Protein AF-A0AAP0ZJG8-F1 (afdb_monomer_lite)

Sequence (158 aa):
GKLDRHALPLPARHDHAGHDDTPPHGELETLLHTLWSQLLRIDRIGRHDDFLALGGHSLLLVRLSGLLKQTGTAVPLSVLSAHTSLAAMATAIERWRET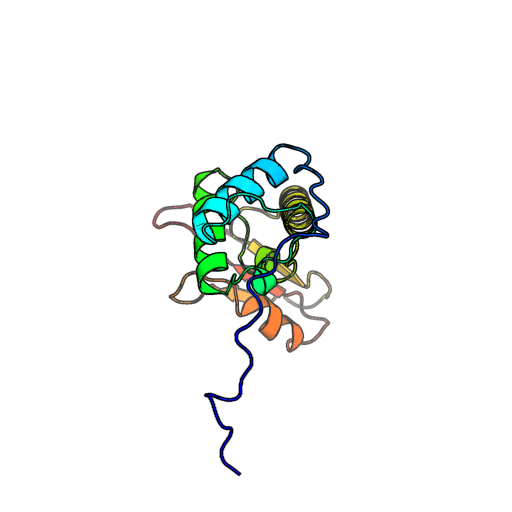STPPGVVAVRMDGDKRPLFLVHDFSGLDLYFSPLGQHIAADVPVYGLSAVALGAPQPHT

InterPro domains:
  IPR006162 Phosphopantetheine attachment site [PS00012] (53-68)
  IPR009081 Phosphopantetheine binding ACP domain [PF00550] (32-93)
  IPR009081 Phosphopantetheine binding ACP domain [PS50075] (23-97)
  IPR029058 Alpha/Beta hydrolase fold [G3DSA:3.40.50.1820] (19-158)
  IPR029058 Alpha/Beta hydrolase fold [SSF53474] (56-156)
  IPR036736 ACP-like superfamily [SSF47336] (23-93)

Foldseek 3Di:
DDDDPVPPPDPPPPPCPPDPQADQDDDQLVVLQVLLCVLLVPPGAHQFDFCVVSVHDLVSLVVVCVVCVVVVQNDASVLCVVDGGSNSSSVSSVVCVVPDDPPFKDFLDQAADDEEAEAEADPVQHPVVQNVVSVVDDNRHGYMYGGDDDVPDDGDDD

Organism: NCBI:txid347

Structure (mmCIF, N/CA/C/O backbone):
data_AF-A0AAP0ZJG8-F1
#
_entry.id   AF-A0AAP0ZJG8-F1
#
loop_
_atom_site.group_PDB
_atom_site.id
_atom_site.type_symbol
_atom_site.label_atom_id
_atom_site.label_alt_id
_atom_site.label_comp_id
_atom_site.label_asym_id
_atom_site.label_entity_id
_atom_site.label_seq_id
_atom_site.pdbx_PDB_ins_code
_atom_site.Cartn_x
_atom_site.Cartn_y
_atom_site.Cartn_z
_atom_site.occupancy
_atom_site.B_iso_or_equiv
_atom_site.auth_seq_id
_atom_site.auth_comp_id
_atom_site.auth_asym_id
_atom_site.auth_atom_id
_atom_site.pdbx_PDB_model_num
ATOM 1 N N . GLY A 1 1 ? 2.929 -39.016 -12.754 1.00 46.34 1 GLY A N 1
ATOM 2 C CA . GLY A 1 1 ? 3.463 -37.937 -13.600 1.00 46.34 1 GLY A CA 1
ATOM 3 C C . GLY A 1 1 ? 4.191 -36.954 -12.718 1.00 46.34 1 G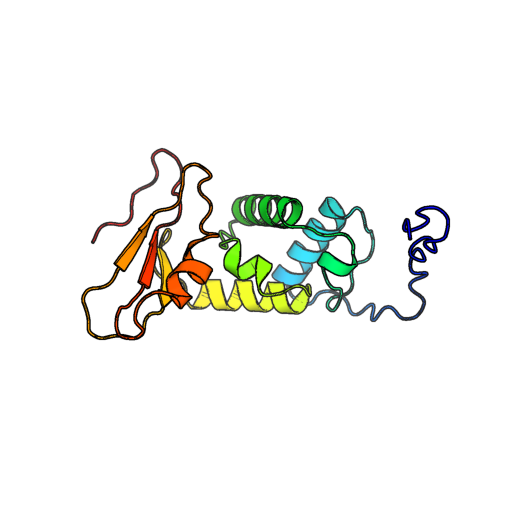LY A C 1
ATOM 4 O O . GLY A 1 1 ? 3.562 -36.378 -11.843 1.00 46.34 1 GLY A O 1
ATOM 5 N N . LYS A 1 2 ? 5.511 -36.835 -12.866 1.00 40.00 2 LYS A N 1
ATOM 6 C CA . LYS A 1 2 ? 6.302 -35.802 -12.191 1.00 40.00 2 LYS A CA 1
ATOM 7 C C . LYS A 1 2 ? 6.489 -34.660 -13.182 1.00 40.00 2 LYS A C 1
ATOM 9 O O . LYS A 1 2 ? 6.872 -34.909 -14.318 1.00 40.00 2 LYS A O 1
ATOM 14 N N . LEU A 1 3 ? 6.158 -33.449 -12.746 1.00 55.47 3 LEU A N 1
ATOM 15 C CA . LEU A 1 3 ? 6.342 -32.222 -13.508 1.00 55.47 3 LEU A CA 1
ATOM 16 C C . LEU A 1 3 ? 7.846 -32.012 -13.735 1.00 55.47 3 LEU A C 1
ATOM 18 O O . LEU A 1 3 ? 8.605 -31.889 -12.770 1.00 55.47 3 LEU A O 1
ATOM 22 N N . ASP A 1 4 ? 8.267 -32.030 -14.994 1.00 60.59 4 ASP A N 1
ATOM 23 C CA . ASP A 1 4 ? 9.669 -31.926 -15.385 1.00 60.59 4 ASP A CA 1
ATOM 24 C C . ASP A 1 4 ? 10.107 -30.456 -15.319 1.00 60.59 4 ASP A C 1
ATOM 26 O O . ASP A 1 4 ? 9.817 -29.654 -16.207 1.00 60.59 4 ASP A O 1
ATOM 30 N N . ARG A 1 5 ? 10.748 -30.060 -14.211 1.00 59.31 5 ARG A N 1
ATOM 31 C CA . ARG A 1 5 ? 11.114 -28.655 -13.930 1.00 59.31 5 ARG A CA 1
ATOM 32 C C . ARG A 1 5 ? 12.111 -28.070 -14.938 1.00 59.31 5 ARG A C 1
ATOM 34 O O . ARG A 1 5 ? 12.236 -26.854 -15.005 1.00 59.31 5 ARG A O 1
ATOM 41 N N . HIS A 1 6 ? 12.784 -28.917 -15.717 1.00 52.66 6 HIS A N 1
ATOM 42 C CA . HIS A 1 6 ? 13.685 -28.511 -16.799 1.00 52.66 6 HIS A CA 1
ATOM 43 C C . HIS A 1 6 ? 12.968 -28.264 -18.135 1.00 52.66 6 HIS A C 1
ATOM 45 O O . HIS A 1 6 ? 13.556 -27.660 -19.026 1.00 52.66 6 HIS A O 1
ATOM 51 N N . ALA A 1 7 ? 11.711 -28.700 -18.271 1.00 56.56 7 ALA A N 1
ATOM 52 C CA . ALA A 1 7 ? 10.877 -28.464 -19.450 1.00 56.56 7 ALA A CA 1
ATOM 53 C C . ALA A 1 7 ? 9.986 -27.218 -19.313 1.00 56.56 7 ALA A C 1
ATOM 55 O O . ALA A 1 7 ? 9.228 -26.899 -20.228 1.00 56.56 7 ALA A O 1
ATOM 56 N N . LEU A 1 8 ? 10.059 -26.512 -18.178 1.00 46.44 8 LEU A N 1
ATOM 57 C CA . LEU A 1 8 ? 9.449 -25.195 -18.057 1.00 46.44 8 LEU A CA 1
ATOM 58 C C . LEU A 1 8 ? 10.254 -24.230 -18.938 1.00 46.44 8 LEU A C 1
ATOM 60 O O . LEU A 1 8 ? 11.453 -24.068 -18.691 1.00 46.44 8 LEU A O 1
ATOM 64 N N . PRO A 1 9 ? 9.643 -23.597 -19.957 1.00 54.50 9 PRO A N 1
ATOM 65 C CA . PRO A 1 9 ? 10.317 -22.529 -20.675 1.00 54.50 9 PRO A CA 1
ATOM 66 C C . PRO A 1 9 ? 10.733 -21.474 -19.650 1.00 54.50 9 PRO A C 1
ATOM 68 O O . PRO A 1 9 ? 9.933 -21.098 -18.787 1.00 54.50 9 PRO A O 1
ATOM 71 N N . LEU A 1 10 ? 11.993 -21.027 -19.713 1.00 44.91 10 LEU A N 1
ATOM 72 C CA . LEU A 1 10 ? 12.412 -19.855 -18.950 1.00 44.91 10 LEU A CA 1
ATOM 73 C C . LEU A 1 10 ? 11.392 -18.751 -19.253 1.00 44.91 10 LEU A C 1
ATOM 75 O O . LEU A 1 10 ? 11.123 -18.536 -20.440 1.00 44.91 10 LEU A O 1
ATOM 79 N N . PRO A 1 11 ? 10.793 -18.093 -18.239 1.00 47.81 11 PRO A N 1
ATOM 80 C CA . PRO A 1 11 ? 9.944 -16.945 -18.503 1.00 47.81 11 PRO A CA 1
ATOM 81 C C . PRO A 1 11 ? 10.776 -16.011 -19.368 1.00 47.81 11 PRO A C 1
ATOM 83 O O . PRO A 1 11 ? 11.889 -15.643 -18.978 1.00 47.81 11 PRO A O 1
ATOM 86 N N . ALA A 1 12 ? 10.298 -15.759 -20.589 1.00 50.22 12 ALA A N 1
ATOM 87 C CA . ALA A 1 12 ? 10.993 -14.888 -21.510 1.00 50.22 12 ALA A CA 1
ATOM 88 C C . ALA A 1 12 ? 11.251 -13.603 -20.732 1.00 50.22 12 ALA A C 1
ATOM 90 O O . ALA A 1 12 ? 10.314 -12.988 -20.222 1.00 50.22 12 ALA A O 1
ATOM 91 N N . ARG A 1 13 ? 12.527 -13.248 -20.553 1.00 49.06 13 ARG A N 1
ATOM 92 C CA . ARG A 1 13 ? 12.872 -11.911 -20.092 1.00 49.06 13 ARG A CA 1
ATOM 93 C C . ARG A 1 13 ? 12.240 -11.020 -21.144 1.00 49.06 13 ARG A C 1
ATOM 95 O O . ARG A 1 13 ? 12.668 -11.081 -22.289 1.00 49.06 13 ARG A O 1
ATOM 102 N N . HIS A 1 14 ? 11.129 -10.379 -20.792 1.00 50.59 14 HIS A N 1
ATOM 103 C CA . HIS A 1 14 ? 10.321 -9.641 -21.742 1.00 50.59 14 HIS A CA 1
ATOM 104 C C . HIS A 1 14 ? 11.261 -8.643 -22.417 1.00 50.59 14 HIS A C 1
ATOM 106 O O . HIS A 1 14 ? 11.737 -7.710 -21.776 1.00 50.59 14 HIS A O 1
ATOM 112 N N . ASP A 1 15 ? 11.606 -8.872 -23.681 1.00 44.22 15 ASP A N 1
ATOM 113 C CA . ASP A 1 15 ? 12.124 -7.806 -24.517 1.00 44.22 15 ASP A CA 1
ATOM 114 C C . ASP A 1 15 ? 10.941 -6.847 -24.650 1.00 44.22 15 ASP A C 1
ATOM 116 O O . ASP A 1 15 ? 9.890 -7.214 -25.179 1.00 44.22 15 ASP A O 1
ATOM 120 N N . HIS A 1 16 ? 11.065 -5.666 -24.040 1.00 52.62 16 HIS A N 1
ATOM 121 C CA . HIS A 1 16 ? 10.008 -4.667 -23.849 1.00 52.62 16 HIS A CA 1
ATOM 122 C C . HIS A 1 16 ? 9.634 -3.978 -25.183 1.00 52.62 16 HIS A C 1
ATOM 124 O O . HIS A 1 16 ? 9.597 -2.758 -25.289 1.00 52.62 16 HIS A O 1
ATOM 130 N N . ALA A 1 17 ? 9.379 -4.746 -26.244 1.00 39.56 17 ALA A N 1
ATOM 131 C CA . ALA A 1 17 ? 9.115 -4.251 -27.597 1.00 39.56 17 ALA A CA 1
ATOM 132 C C . ALA A 1 17 ? 7.661 -3.776 -27.818 1.00 39.56 17 ALA A C 1
ATOM 134 O O . ALA A 1 17 ? 7.249 -3.540 -28.950 1.00 39.56 17 ALA A O 1
ATOM 135 N N . GLY A 1 18 ? 6.884 -3.618 -26.746 1.00 45.06 18 GLY A N 1
ATOM 136 C CA . GLY A 1 18 ? 5.520 -3.082 -26.774 1.00 45.06 18 GLY A CA 1
ATOM 137 C C . GLY A 1 18 ? 5.181 -2.264 -25.532 1.00 45.06 18 GLY A C 1
ATOM 138 O O . GLY A 1 18 ? 4.008 -2.151 -25.191 1.00 45.06 18 GLY A O 1
ATOM 139 N N . HIS A 1 19 ? 6.203 -1.758 -24.832 1.00 55.03 19 HIS A N 1
ATOM 140 C CA . HIS A 1 19 ? 6.021 -0.993 -23.604 1.00 55.03 19 HIS A CA 1
ATOM 141 C C . HIS A 1 19 ? 5.253 0.286 -23.905 1.00 55.03 19 HIS A C 1
ATOM 143 O O . HIS A 1 19 ? 5.708 1.119 -24.690 1.00 55.03 19 HIS A O 1
ATOM 149 N N . ASP A 1 20 ? 4.091 0.442 -23.280 1.00 57.62 20 ASP A N 1
ATOM 150 C CA . ASP A 1 20 ? 3.420 1.731 -23.190 1.00 57.62 20 ASP A CA 1
ATOM 151 C C . ASP A 1 20 ? 4.252 2.599 -22.233 1.00 57.62 20 ASP A C 1
ATOM 153 O O . ASP A 1 20 ? 3.970 2.714 -21.040 1.00 57.62 20 ASP A O 1
ATOM 157 N N . ASP A 1 21 ? 5.344 3.151 -22.774 1.00 57.59 21 ASP A N 1
ATOM 158 C CA . ASP A 1 21 ? 6.369 3.989 -22.129 1.00 57.59 21 ASP A CA 1
ATOM 159 C C . ASP A 1 21 ? 5.798 5.377 -21.760 1.00 57.59 21 ASP A C 1
ATOM 161 O O . ASP A 1 21 ? 6.483 6.402 -21.790 1.00 57.59 21 ASP A O 1
ATOM 165 N N . THR A 1 22 ? 4.500 5.433 -21.455 1.00 70.19 22 THR A N 1
ATOM 166 C CA . THR A 1 22 ? 3.837 6.649 -21.021 1.00 70.19 22 THR A CA 1
ATOM 167 C C . THR A 1 22 ? 4.410 7.030 -19.652 1.00 70.19 22 THR A C 1
ATOM 169 O O . THR A 1 22 ? 4.315 6.234 -18.708 1.00 70.19 22 THR A O 1
ATOM 172 N N . PRO A 1 23 ? 5.009 8.229 -19.530 1.00 72.12 23 PRO A N 1
ATOM 173 C CA . PRO A 1 23 ? 5.689 8.643 -18.313 1.00 72.12 23 PRO A CA 1
ATOM 174 C C . PRO A 1 23 ? 4.710 8.749 -17.136 1.00 72.12 23 PRO A C 1
ATOM 176 O O . PRO A 1 23 ? 3.522 9.022 -17.353 1.00 72.12 23 PRO A O 1
ATOM 179 N N . PRO A 1 24 ? 5.199 8.571 -15.894 1.00 79.62 24 PRO A N 1
ATOM 180 C CA . PRO A 1 24 ? 4.397 8.819 -14.705 1.00 79.62 24 PRO A CA 1
ATOM 181 C C . PRO A 1 24 ? 3.864 10.256 -14.708 1.00 79.62 24 PRO A C 1
ATOM 183 O O . PRO A 1 24 ? 4.576 11.204 -15.052 1.00 79.62 24 PRO A O 1
ATOM 186 N N . HIS A 1 25 ? 2.606 10.416 -14.315 1.00 86.06 25 HIS A N 1
ATOM 187 C CA . HIS A 1 25 ? 1.914 11.693 -14.259 1.00 86.06 25 HIS A CA 1
ATOM 188 C C . HIS A 1 25 ? 1.714 12.149 -12.809 1.00 86.06 25 HIS A C 1
ATOM 190 O O . HIS A 1 25 ? 1.090 11.472 -11.996 1.00 86.06 25 HIS A O 1
ATOM 196 N N . GLY A 1 26 ? 2.208 13.345 -12.488 1.00 88.94 26 GLY A N 1
ATOM 197 C CA . GLY A 1 26 ? 2.108 13.914 -11.144 1.00 88.94 26 GLY A CA 1
ATOM 198 C C . GLY A 1 26 ? 3.156 13.382 -10.160 1.00 88.94 26 GLY A C 1
ATOM 199 O O . GLY A 1 26 ? 3.974 12.509 -10.463 1.00 88.94 26 GLY A O 1
ATOM 200 N N . GLU A 1 27 ? 3.160 13.961 -8.960 1.00 90.25 27 GLU A N 1
ATOM 201 C CA . GLU A 1 27 ? 4.193 13.704 -7.948 1.00 90.25 27 GLU A CA 1
ATOM 202 C C . GLU A 1 27 ? 4.149 12.266 -7.422 1.00 90.25 27 GLU A C 1
ATOM 204 O O . GLU A 1 27 ? 5.193 11.643 -7.223 1.00 90.25 27 GLU A O 1
ATOM 209 N N . LEU A 1 28 ? 2.948 11.715 -7.231 1.00 91.69 28 LEU A N 1
ATOM 210 C CA . LEU A 1 28 ? 2.785 10.399 -6.628 1.00 91.69 28 LEU A CA 1
ATOM 211 C C . LEU A 1 28 ? 3.184 9.263 -7.573 1.00 91.69 28 LEU A C 1
ATOM 213 O O . LEU A 1 28 ? 3.887 8.348 -7.146 1.00 91.69 28 LEU A O 1
ATOM 217 N N . GLU A 1 29 ? 2.802 9.326 -8.851 1.00 94.44 29 GLU A N 1
ATOM 218 C CA . GLU A 1 29 ? 3.274 8.353 -9.844 1.00 94.44 29 GLU A CA 1
ATOM 219 C C . GLU A 1 29 ? 4.801 8.424 -9.994 1.00 94.44 29 GLU A C 1
ATOM 221 O O . GLU A 1 29 ? 5.459 7.390 -10.083 1.00 94.44 29 GLU A O 1
ATOM 226 N N . THR A 1 30 ? 5.389 9.626 -9.937 1.00 94.00 30 THR A N 1
ATOM 227 C CA . THR A 1 30 ? 6.851 9.819 -10.004 1.00 94.00 30 THR A CA 1
ATOM 228 C C . THR A 1 30 ? 7.566 9.214 -8.791 1.00 94.00 30 THR A C 1
ATOM 230 O O . THR A 1 30 ? 8.610 8.562 -8.921 1.00 94.00 30 THR A O 1
ATOM 233 N N . LEU A 1 31 ? 6.992 9.390 -7.596 1.00 94.06 31 LEU A N 1
ATOM 234 C CA . LEU A 1 31 ? 7.484 8.758 -6.377 1.00 94.06 31 LEU A CA 1
ATOM 235 C C . LEU A 1 31 ? 7.395 7.231 -6.479 1.00 94.06 31 LEU A C 1
ATOM 237 O O . LEU A 1 31 ? 8.384 6.544 -6.226 1.00 94.06 31 LEU A O 1
ATOM 241 N N . LEU A 1 32 ? 6.237 6.697 -6.880 1.00 94.19 32 LEU A N 1
ATOM 242 C CA . LEU A 1 32 ? 6.034 5.256 -7.030 1.00 94.19 32 LEU A CA 1
ATOM 243 C C . LEU A 1 32 ? 6.972 4.657 -8.072 1.00 94.19 32 LEU A C 1
ATOM 245 O O . LEU A 1 32 ? 7.590 3.640 -7.776 1.00 94.19 32 LEU A O 1
ATOM 249 N N . HIS A 1 33 ? 7.148 5.310 -9.223 1.00 94.56 33 HIS A N 1
ATOM 250 C CA . HIS A 1 33 ? 8.124 4.918 -10.239 1.00 94.56 33 HIS A CA 1
ATOM 251 C C . HIS A 1 33 ? 9.511 4.749 -9.614 1.00 94.56 33 HIS A C 1
ATOM 253 O O . HIS A 1 33 ? 10.120 3.689 -9.714 1.00 94.56 33 HIS A O 1
ATOM 259 N N . THR A 1 34 ? 9.978 5.763 -8.881 1.00 94.38 34 THR A N 1
ATOM 260 C CA . THR A 1 34 ? 11.296 5.737 -8.229 1.00 94.38 34 THR A CA 1
ATOM 261 C C . THR A 1 34 ? 11.419 4.583 -7.230 1.00 94.38 34 THR A C 1
ATOM 263 O O . THR A 1 34 ? 12.407 3.845 -7.247 1.00 94.38 34 THR A O 1
ATOM 266 N N . LEU A 1 35 ? 10.415 4.397 -6.369 1.00 95.00 35 LEU A N 1
ATOM 267 C CA . LEU A 1 35 ? 10.422 3.340 -5.354 1.00 95.00 35 LEU A CA 1
ATOM 268 C C . LEU A 1 35 ? 10.340 1.944 -5.982 1.00 95.00 35 LEU A C 1
ATOM 270 O O . LEU A 1 35 ? 11.044 1.030 -5.553 1.00 95.00 35 LEU A O 1
ATOM 274 N N . TRP A 1 36 ? 9.515 1.770 -7.011 1.00 95.06 36 TRP A N 1
ATOM 275 C CA . TRP A 1 36 ? 9.386 0.505 -7.724 1.00 95.06 36 TRP A CA 1
ATOM 276 C C . TRP A 1 36 ? 10.668 0.155 -8.469 1.00 95.06 36 TRP A C 1
ATOM 278 O O . TRP A 1 36 ? 11.134 -0.975 -8.341 1.00 95.06 36 TRP A O 1
ATOM 288 N N . SER A 1 37 ? 11.291 1.114 -9.159 1.00 93.81 37 SER A N 1
ATOM 289 C CA . SER A 1 37 ? 12.571 0.898 -9.840 1.00 93.81 37 SER A CA 1
ATOM 290 C C . SER A 1 37 ? 13.652 0.422 -8.873 1.00 93.81 37 SER A C 1
ATOM 292 O O . SER A 1 37 ? 14.387 -0.518 -9.176 1.00 93.81 37 SER A O 1
ATOM 294 N N . GLN A 1 38 ? 13.705 0.994 -7.666 1.00 94.25 38 GLN A N 1
ATOM 295 C CA . GLN A 1 38 ? 14.635 0.565 -6.618 1.00 94.25 38 GLN A CA 1
ATOM 296 C C . GLN A 1 38 ? 14.320 -0.838 -6.075 1.00 94.25 38 GLN A C 1
ATOM 298 O O . GLN A 1 38 ? 15.234 -1.641 -5.869 1.00 94.25 38 GLN A O 1
ATOM 303 N N . LEU A 1 39 ? 13.040 -1.144 -5.834 1.00 94.62 39 LEU A N 1
ATOM 304 C CA . LEU A 1 39 ? 12.604 -2.416 -5.247 1.00 94.62 39 LEU A CA 1
ATOM 305 C C . LEU A 1 39 ? 12.711 -3.591 -6.226 1.00 94.62 39 LEU A C 1
ATOM 307 O O . LEU A 1 39 ? 13.151 -4.671 -5.831 1.00 94.62 39 LEU A O 1
ATOM 311 N N . LEU A 1 40 ? 12.317 -3.377 -7.482 1.00 93.25 40 LEU A N 1
ATOM 312 C CA . LEU A 1 40 ? 12.272 -4.389 -8.540 1.00 93.25 40 LEU A CA 1
ATOM 313 C C . LEU A 1 40 ? 13.584 -4.465 -9.335 1.00 93.25 40 LEU A C 1
ATOM 315 O O . LEU A 1 40 ? 13.820 -5.456 -10.020 1.00 93.25 40 LEU A O 1
ATOM 319 N N . ARG A 1 41 ? 14.463 -3.457 -9.203 1.00 92.62 41 ARG A N 1
ATOM 320 C CA . ARG A 1 41 ? 15.709 -3.300 -9.980 1.00 92.62 41 ARG A CA 1
ATOM 321 C C . ARG A 1 41 ? 15.447 -3.229 -11.488 1.00 92.62 41 ARG A C 1
ATOM 323 O O . ARG A 1 41 ? 16.119 -3.895 -12.275 1.00 92.62 41 ARG A O 1
ATOM 330 N N . ILE A 1 42 ? 14.449 -2.429 -11.859 1.00 91.94 42 ILE A N 1
ATOM 331 C CA . ILE A 1 42 ? 14.017 -2.191 -13.239 1.00 91.94 42 ILE A CA 1
ATOM 332 C C . ILE A 1 42 ? 14.106 -0.688 -13.512 1.00 91.94 42 ILE A C 1
ATOM 334 O O . ILE A 1 42 ? 13.484 0.108 -12.812 1.00 91.94 42 ILE A O 1
ATOM 338 N N . ASP A 1 43 ? 14.882 -0.300 -14.523 1.00 82.75 43 ASP A N 1
ATOM 339 C CA . ASP A 1 43 ? 15.187 1.112 -14.793 1.00 82.75 43 ASP A CA 1
ATOM 340 C C . ASP A 1 43 ? 14.010 1.890 -15.397 1.00 82.75 43 ASP A C 1
ATOM 342 O O . ASP A 1 43 ? 13.897 3.095 -15.183 1.00 82.75 43 ASP A O 1
ATOM 346 N N . ARG A 1 44 ? 13.140 1.214 -16.154 1.00 84.31 44 ARG A N 1
ATOM 347 C CA . ARG A 1 44 ? 11.961 1.813 -16.788 1.00 84.31 44 ARG A CA 1
ATOM 348 C C . ARG A 1 44 ? 10.711 1.046 -16.408 1.00 84.31 44 ARG A C 1
ATOM 350 O O . ARG A 1 44 ? 10.598 -0.131 -16.736 1.00 84.31 44 ARG A O 1
ATOM 357 N N . ILE A 1 45 ? 9.801 1.731 -15.727 1.00 89.06 45 ILE A N 1
ATOM 358 C CA . ILE A 1 45 ? 8.496 1.203 -15.343 1.00 89.06 45 ILE A CA 1
ATOM 359 C C . ILE A 1 45 ? 7.441 2.115 -15.962 1.00 89.06 45 ILE A C 1
ATOM 361 O O . ILE A 1 45 ? 7.425 3.323 -15.733 1.00 89.06 45 ILE A O 1
ATOM 365 N N . GLY A 1 46 ? 6.577 1.536 -16.779 1.00 88.06 46 GLY A N 1
ATOM 366 C CA . GLY A 1 46 ? 5.441 2.208 -17.383 1.00 88.06 46 GLY A CA 1
ATOM 367 C C . GLY A 1 46 ? 4.320 2.383 -16.367 1.00 88.06 46 GLY A C 1
ATOM 368 O O . GLY A 1 46 ? 4.131 1.585 -15.449 1.00 88.06 46 GLY A O 1
ATOM 369 N N . ARG A 1 47 ? 3.509 3.423 -16.551 1.00 90.88 47 ARG A N 1
ATOM 370 C CA . ARG A 1 47 ? 2.361 3.717 -15.675 1.00 90.88 47 ARG A CA 1
ATOM 371 C C . ARG A 1 47 ? 1.329 2.582 -15.574 1.00 90.88 47 ARG A C 1
ATOM 373 O O . ARG A 1 47 ? 0.602 2.490 -14.586 1.00 90.88 47 ARG A O 1
ATOM 380 N N . HIS A 1 48 ? 1.238 1.742 -16.603 1.00 91.06 48 HIS A N 1
ATOM 381 C CA . HIS A 1 48 ? 0.295 0.626 -16.676 1.00 91.06 48 HIS A CA 1
ATOM 382 C C . HIS A 1 48 ? 0.934 -0.718 -16.306 1.00 91.06 48 HIS A C 1
ATOM 384 O O . HIS A 1 48 ? 0.237 -1.732 -16.327 1.00 91.06 48 HIS A O 1
ATOM 390 N N . ASP A 1 49 ? 2.217 -0.729 -15.938 1.00 89.88 49 ASP A N 1
ATOM 391 C CA . ASP A 1 49 ? 2.903 -1.957 -15.561 1.00 89.88 49 ASP A CA 1
ATOM 392 C C . ASP A 1 49 ? 2.358 -2.524 -14.264 1.00 89.88 49 ASP A C 1
ATOM 394 O O . ASP A 1 49 ? 2.162 -1.804 -13.283 1.00 89.88 49 ASP A O 1
ATOM 398 N N . ASP A 1 50 ? 2.172 -3.839 -14.262 1.00 90.69 50 ASP A N 1
ATOM 399 C CA . ASP A 1 50 ? 1.707 -4.593 -13.112 1.00 90.69 50 ASP A CA 1
ATOM 400 C C . ASP A 1 50 ? 2.883 -4.990 -12.204 1.00 90.69 50 ASP A C 1
ATOM 402 O O . ASP A 1 50 ? 3.811 -5.690 -12.614 1.00 90.69 50 ASP A O 1
ATOM 406 N N . PHE A 1 51 ? 2.821 -4.572 -10.941 1.00 92.44 51 PHE A N 1
ATOM 407 C CA . PHE A 1 51 ? 3.823 -4.827 -9.913 1.00 92.44 51 PHE A CA 1
ATOM 408 C C . PHE A 1 51 ? 4.173 -6.309 -9.789 1.00 92.44 51 PHE A C 1
ATOM 410 O O . PHE A 1 51 ? 5.346 -6.648 -9.665 1.00 92.44 51 PHE 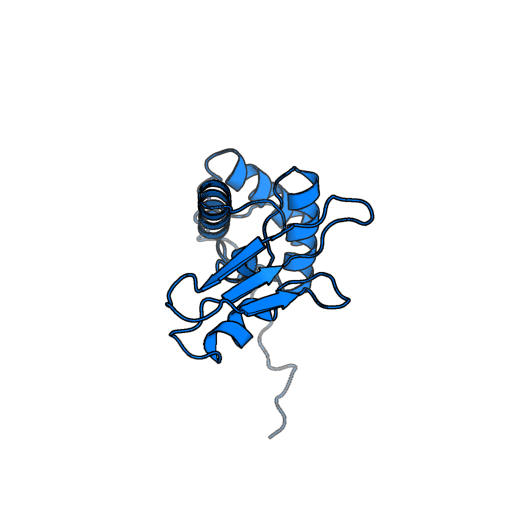A O 1
ATOM 417 N N . LEU A 1 52 ? 3.173 -7.197 -9.809 1.00 89.50 52 LEU A N 1
ATOM 418 C CA . LEU A 1 52 ? 3.371 -8.638 -9.652 1.00 89.50 52 LEU A CA 1
ATOM 419 C C . LEU A 1 52 ? 3.954 -9.249 -10.928 1.00 89.50 52 LEU A C 1
ATOM 421 O O . LEU A 1 52 ? 4.845 -10.095 -10.842 1.00 89.50 52 LEU A O 1
ATOM 425 N N . ALA A 1 53 ? 3.509 -8.790 -12.103 1.00 88.88 53 ALA A N 1
ATOM 426 C CA . ALA A 1 53 ? 4.069 -9.217 -13.388 1.00 88.88 53 ALA A CA 1
ATOM 427 C C . ALA A 1 53 ? 5.551 -8.831 -13.534 1.00 88.88 53 ALA A C 1
ATOM 429 O O . ALA A 1 53 ? 6.333 -9.595 -14.098 1.00 88.88 53 ALA A O 1
ATOM 430 N N . LEU A 1 54 ? 5.958 -7.698 -12.952 1.00 90.00 54 LEU A N 1
ATOM 431 C CA . LEU A 1 54 ? 7.355 -7.257 -12.878 1.00 90.00 54 LEU A CA 1
ATOM 432 C C . LEU A 1 54 ? 8.196 -8.002 -11.817 1.00 90.00 54 LEU A C 1
ATOM 434 O O . LEU A 1 54 ? 9.358 -7.662 -11.595 1.00 90.00 54 LEU A O 1
ATOM 438 N N . GLY A 1 55 ? 7.644 -9.024 -11.153 1.00 88.00 55 GLY A N 1
ATOM 439 C CA . GLY A 1 55 ? 8.335 -9.805 -10.118 1.00 88.00 55 GLY A CA 1
ATOM 440 C C . GLY A 1 55 ? 8.124 -9.294 -8.690 1.00 88.00 55 GLY A C 1
ATOM 441 O O . GLY A 1 55 ? 8.782 -9.759 -7.755 1.00 88.00 55 GLY A O 1
ATOM 442 N N . GLY A 1 56 ? 7.202 -8.353 -8.499 1.00 91.81 56 GLY A N 1
ATOM 443 C CA . GLY A 1 56 ? 6.738 -7.905 -7.196 1.00 91.81 56 GLY A CA 1
ATOM 444 C C . GLY A 1 56 ? 6.030 -9.010 -6.414 1.00 91.81 56 GLY A C 1
ATOM 445 O O . GLY A 1 56 ? 5.440 -9.937 -6.963 1.00 91.81 56 GLY A O 1
ATOM 446 N N . HIS A 1 57 ? 6.080 -8.916 -5.088 1.00 91.31 57 HIS A N 1
ATOM 447 C CA . HIS A 1 57 ? 5.421 -9.860 -4.185 1.00 91.31 57 HIS A CA 1
ATOM 448 C C . HIS A 1 57 ? 5.110 -9.198 -2.838 1.00 91.31 57 HIS A C 1
ATOM 450 O O . HIS A 1 57 ? 5.568 -8.089 -2.557 1.00 91.31 57 HIS A O 1
ATOM 456 N N . SER A 1 58 ? 4.377 -9.890 -1.961 1.00 86.88 58 SER A N 1
ATOM 457 C CA . SER A 1 58 ? 3.849 -9.320 -0.711 1.00 86.88 58 SER A CA 1
ATOM 458 C C . SER A 1 58 ? 4.918 -8.674 0.176 1.00 86.88 58 SER A C 1
ATOM 460 O O . SER A 1 58 ? 4.711 -7.580 0.686 1.00 86.88 58 SER A O 1
ATOM 462 N N . LEU A 1 59 ? 6.098 -9.292 0.317 1.00 90.56 59 LEU A N 1
ATOM 463 C CA . LEU A 1 59 ? 7.201 -8.692 1.082 1.00 90.56 59 LEU A CA 1
ATOM 464 C C . LEU A 1 59 ? 7.721 -7.379 0.462 1.00 90.56 59 LEU A C 1
ATOM 466 O O . LEU A 1 59 ? 8.110 -6.478 1.202 1.00 90.56 59 LEU A O 1
ATOM 470 N N . LEU A 1 60 ? 7.723 -7.240 -0.869 1.00 93.69 60 LEU A N 1
ATOM 471 C CA . LEU A 1 60 ? 8.083 -5.974 -1.514 1.00 93.69 60 LEU A CA 1
ATOM 472 C C . LEU A 1 60 ? 6.990 -4.917 -1.323 1.00 93.69 60 LEU A C 1
ATOM 474 O O . LEU A 1 60 ? 7.334 -3.761 -1.113 1.00 93.69 60 LEU A O 1
ATOM 478 N N . LEU A 1 61 ? 5.708 -5.298 -1.284 1.00 91.75 61 LEU A N 1
ATOM 479 C CA . LEU A 1 61 ? 4.621 -4.373 -0.927 1.00 91.75 61 LEU A CA 1
ATOM 480 C C . LEU A 1 61 ? 4.716 -3.899 0.534 1.00 91.75 61 LEU A C 1
ATOM 482 O O . LEU A 1 61 ? 4.512 -2.719 0.810 1.00 91.75 61 LEU A O 1
ATOM 486 N N . VAL A 1 62 ? 5.094 -4.781 1.468 1.00 89.75 62 VAL A N 1
ATOM 487 C CA . VAL A 1 62 ? 5.376 -4.398 2.867 1.00 89.75 62 VAL A CA 1
ATOM 488 C C . VAL A 1 62 ? 6.514 -3.371 2.920 1.00 89.75 62 VAL A C 1
ATOM 490 O O . VAL A 1 62 ? 6.402 -2.351 3.600 1.00 89.75 62 VAL A O 1
ATOM 493 N N . ARG A 1 63 ? 7.601 -3.603 2.170 1.00 92.31 63 ARG A N 1
ATOM 494 C CA . ARG A 1 63 ? 8.721 -2.649 2.075 1.00 92.31 63 ARG A CA 1
ATOM 495 C C . ARG A 1 63 ? 8.292 -1.329 1.440 1.00 92.31 63 ARG A C 1
ATOM 497 O O . ARG A 1 63 ? 8.657 -0.280 1.959 1.00 92.31 63 ARG A O 1
ATOM 504 N N . LEU A 1 64 ? 7.498 -1.379 0.371 1.00 93.81 64 LEU A N 1
ATOM 505 C CA . LEU A 1 64 ? 6.940 -0.203 -0.293 1.00 93.81 64 LEU A CA 1
ATOM 506 C C . LEU A 1 64 ? 6.097 0.637 0.676 1.00 93.81 64 LEU A C 1
ATOM 508 O O . LEU A 1 64 ? 6.310 1.840 0.759 1.00 93.81 64 LEU A O 1
ATOM 512 N N . SER A 1 65 ? 5.215 0.010 1.463 1.00 90.12 65 SER A N 1
ATOM 513 C CA . SER A 1 65 ? 4.431 0.692 2.507 1.00 90.12 65 SER A CA 1
ATOM 514 C C . SER A 1 65 ? 5.334 1.392 3.531 1.00 90.12 65 SER A C 1
ATOM 516 O O . SER A 1 65 ? 5.120 2.558 3.862 1.00 90.12 65 SER A O 1
ATOM 518 N N . GLY A 1 66 ? 6.402 0.721 3.976 1.00 88.81 66 GLY A N 1
ATOM 519 C CA . GLY A 1 66 ? 7.394 1.312 4.875 1.00 88.81 66 GLY A CA 1
ATOM 520 C C . GLY A 1 66 ? 8.136 2.512 4.274 1.00 88.81 66 GLY A C 1
ATOM 521 O O . GLY A 1 66 ? 8.348 3.501 4.973 1.00 88.81 66 GLY A O 1
ATOM 522 N N . LEU A 1 67 ? 8.504 2.450 2.991 1.00 92.12 67 LEU A N 1
ATOM 523 C CA . LEU A 1 67 ? 9.167 3.549 2.278 1.00 92.12 67 LEU A CA 1
ATOM 524 C C . LEU A 1 67 ? 8.221 4.735 2.060 1.00 92.12 67 LEU A C 1
ATOM 526 O O . LEU A 1 67 ? 8.592 5.864 2.359 1.00 92.12 67 LEU A O 1
ATOM 530 N N . LEU A 1 68 ? 6.980 4.487 1.637 1.00 91.25 68 LEU A N 1
ATOM 531 C CA . LEU A 1 68 ? 5.953 5.525 1.496 1.00 91.25 68 L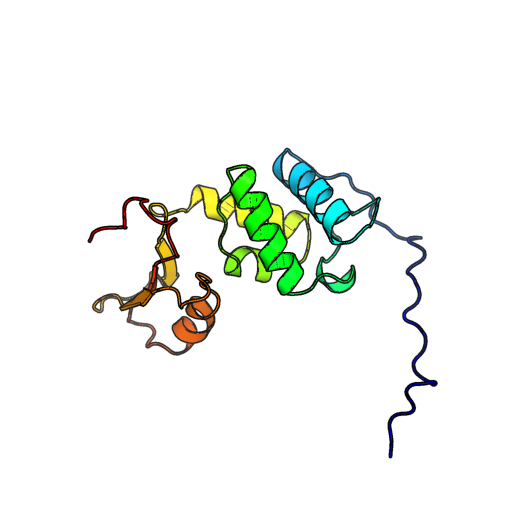EU A CA 1
ATOM 532 C C . LEU A 1 68 ? 5.680 6.233 2.831 1.00 91.25 68 LEU A C 1
ATOM 534 O O . LEU A 1 68 ? 5.543 7.454 2.885 1.00 91.25 68 LEU A O 1
ATOM 538 N N . LYS A 1 69 ? 5.687 5.495 3.946 1.00 87.19 69 LYS A N 1
ATOM 539 C CA . LYS A 1 69 ? 5.553 6.095 5.278 1.00 87.19 69 LYS A CA 1
ATOM 540 C C . LYS A 1 69 ? 6.692 7.074 5.591 1.00 87.19 69 LYS A C 1
ATOM 542 O O . LYS A 1 69 ? 6.441 8.108 6.205 1.00 87.19 69 LYS A O 1
ATOM 547 N N . GLN A 1 70 ? 7.920 6.788 5.150 1.00 87.19 70 GLN A N 1
ATOM 548 C CA . GLN A 1 70 ? 9.071 7.689 5.325 1.00 87.19 70 GLN A CA 1
ATOM 549 C C . GLN A 1 70 ? 8.951 8.969 4.489 1.00 87.19 70 GLN A C 1
ATOM 551 O O . GLN A 1 70 ? 9.509 9.993 4.871 1.00 87.19 70 GLN A O 1
ATOM 556 N N . THR A 1 71 ? 8.181 8.947 3.399 1.00 85.81 71 THR A N 1
ATOM 557 C CA . THR A 1 71 ? 7.885 10.132 2.577 1.00 85.81 71 THR A CA 1
ATOM 558 C C . THR A 1 71 ? 6.625 10.875 3.032 1.00 85.81 71 THR A C 1
ATOM 560 O O . THR A 1 71 ? 6.096 11.705 2.297 1.00 85.81 71 THR A O 1
ATOM 563 N N . GLY A 1 72 ? 6.103 10.570 4.227 1.00 83.12 72 GLY A N 1
ATOM 564 C CA . GLY A 1 72 ? 4.884 11.182 4.767 1.00 83.12 72 GLY A CA 1
ATOM 565 C C . GLY A 1 72 ? 3.580 10.597 4.212 1.00 83.12 72 GLY A C 1
ATOM 566 O O . GLY A 1 72 ? 2.504 11.100 4.524 1.00 83.12 72 GLY A O 1
ATOM 567 N N . THR A 1 73 ? 3.649 9.525 3.419 1.00 84.81 73 THR A N 1
ATOM 568 C CA . THR A 1 73 ? 2.485 8.840 2.835 1.00 84.81 73 THR A CA 1
ATOM 569 C C . THR A 1 73 ? 2.220 7.529 3.577 1.00 84.81 73 THR A C 1
ATOM 571 O O . THR A 1 73 ? 2.667 6.453 3.187 1.00 84.81 73 THR A O 1
ATOM 574 N N . ALA A 1 74 ? 1.500 7.608 4.695 1.00 83.69 74 ALA A N 1
ATOM 575 C CA . ALA A 1 74 ? 1.211 6.447 5.538 1.00 83.69 74 ALA A CA 1
ATOM 576 C C . ALA A 1 74 ? -0.002 5.645 5.036 1.00 83.69 74 ALA A C 1
ATOM 578 O O . ALA A 1 74 ? -1.063 5.717 5.634 1.00 83.69 74 ALA A O 1
ATOM 579 N N . VAL A 1 75 ? 0.147 4.867 3.964 1.00 83.50 75 VAL A N 1
ATOM 580 C CA . VAL A 1 75 ? -0.950 4.073 3.380 1.00 83.50 75 VAL A CA 1
ATOM 581 C C . VAL A 1 75 ? -0.943 2.612 3.879 1.00 83.50 75 VAL A C 1
ATOM 583 O O . VAL A 1 75 ? 0.126 1.984 3.913 1.00 83.50 75 VAL A O 1
ATOM 586 N N . PRO A 1 76 ? -2.104 2.035 4.258 1.00 80.38 76 PRO A N 1
ATOM 587 C CA . PRO A 1 76 ? -2.184 0.640 4.677 1.00 80.38 76 PRO A CA 1
ATOM 588 C C . PRO A 1 76 ? -1.899 -0.316 3.516 1.00 80.38 76 PRO A C 1
ATOM 590 O O . PRO A 1 76 ? -2.237 -0.068 2.357 1.00 80.38 76 PRO A O 1
ATOM 593 N N . LEU A 1 77 ? -1.313 -1.465 3.848 1.00 84.56 77 LEU A N 1
ATOM 594 C CA . LEU A 1 77 ? -0.928 -2.481 2.869 1.00 84.56 77 LEU A CA 1
ATOM 595 C C . LEU A 1 77 ? -2.121 -3.032 2.073 1.00 84.56 77 LEU A C 1
ATOM 597 O O . LEU A 1 77 ? -1.950 -3.389 0.912 1.00 84.56 77 LEU A O 1
ATOM 601 N N . SER A 1 78 ? -3.321 -3.054 2.664 1.00 79.94 78 SER A N 1
ATOM 602 C CA . SER A 1 78 ? -4.555 -3.480 1.991 1.00 79.94 78 SER A CA 1
ATOM 603 C C . SER A 1 78 ? -4.871 -2.636 0.752 1.00 79.94 78 SER A C 1
ATOM 605 O O . SER A 1 78 ? -5.254 -3.192 -0.276 1.00 79.94 78 SER A O 1
ATOM 607 N N . VAL A 1 79 ? -4.639 -1.320 0.817 1.00 85.44 79 VAL A N 1
ATOM 608 C CA . VAL A 1 79 ? -4.831 -0.390 -0.309 1.00 85.44 79 VAL A CA 1
ATOM 609 C C . VAL A 1 79 ? -3.804 -0.660 -1.407 1.00 85.44 79 VAL A C 1
ATOM 611 O O . VAL A 1 79 ? -4.168 -0.737 -2.576 1.00 85.44 79 VAL A O 1
ATOM 614 N N . LEU A 1 80 ? -2.537 -0.880 -1.041 1.00 88.31 80 LEU A N 1
ATOM 615 C CA . LEU A 1 80 ? -1.481 -1.201 -2.008 1.00 88.31 80 LEU A CA 1
ATOM 616 C C . LEU A 1 80 ? -1.707 -2.562 -2.681 1.00 88.31 80 LEU A C 1
ATOM 618 O O . LEU A 1 80 ? -1.476 -2.706 -3.872 1.00 88.31 80 LEU A O 1
ATOM 622 N N . SER A 1 81 ? -2.169 -3.573 -1.942 1.00 84.06 81 SER A N 1
ATOM 623 C CA . SER A 1 81 ? -2.372 -4.920 -2.491 1.00 84.06 81 SER A CA 1
ATOM 624 C C . SER A 1 81 ? -3.577 -5.043 -3.424 1.00 84.06 81 SER A C 1
ATOM 626 O O . SER A 1 81 ? -3.622 -5.967 -4.230 1.00 84.06 81 SER A O 1
ATOM 628 N N . ALA A 1 82 ? -4.555 -4.140 -3.313 1.00 81.56 82 ALA A N 1
ATOM 629 C CA . ALA A 1 82 ? -5.768 -4.173 -4.129 1.00 81.56 82 ALA A CA 1
ATOM 630 C C . ALA A 1 82 ? -5.543 -3.670 -5.567 1.00 81.56 82 ALA A C 1
ATOM 632 O O . ALA A 1 82 ? -6.375 -3.919 -6.439 1.00 81.56 82 ALA A O 1
ATOM 633 N N . HIS A 1 83 ? -4.432 -2.970 -5.819 1.00 81.75 83 HIS A N 1
ATOM 634 C CA . HIS A 1 83 ? -4.135 -2.333 -7.098 1.00 81.75 83 HIS A CA 1
ATOM 635 C C . HIS A 1 83 ? -2.709 -2.644 -7.523 1.00 81.75 83 HIS A C 1
ATOM 637 O O . HIS A 1 83 ? -1.755 -2.267 -6.851 1.00 81.75 83 HIS A O 1
ATOM 643 N N . THR A 1 84 ? -2.560 -3.329 -8.651 1.00 84.81 84 THR A N 1
ATOM 644 C CA . THR A 1 84 ? -1.259 -3.834 -9.084 1.00 84.81 84 THR A CA 1
ATOM 645 C C . THR A 1 84 ? -0.586 -2.965 -10.133 1.00 84.81 84 THR A C 1
ATOM 647 O O . THR A 1 84 ? 0.623 -3.080 -10.250 1.00 84.81 84 THR A O 1
ATOM 650 N N . SER A 1 85 ? -1.285 -2.073 -10.849 1.00 92.75 85 SER A N 1
ATOM 651 C CA . SER A 1 85 ? -0.623 -1.135 -11.771 1.00 92.75 85 SER A CA 1
ATOM 652 C C . SER A 1 85 ? -0.169 0.156 -11.091 1.00 92.75 85 SER A C 1
ATOM 654 O O . SER A 1 85 ? -0.803 0.606 -10.134 1.00 92.75 85 SER A O 1
ATOM 656 N N . LEU A 1 86 ? 0.904 0.777 -11.593 1.00 93.12 86 LEU A N 1
ATOM 657 C CA . LEU A 1 86 ? 1.478 1.997 -11.005 1.00 93.12 86 LEU A CA 1
ATOM 658 C C . LEU A 1 86 ? 0.445 3.134 -10.909 1.00 93.12 86 LEU A C 1
ATOM 660 O O . LEU A 1 86 ? 0.243 3.690 -9.828 1.00 93.12 86 LEU A O 1
ATOM 664 N N . ALA A 1 87 ? -0.270 3.424 -11.999 1.00 92.81 87 ALA A N 1
ATOM 665 C CA . ALA A 1 87 ? -1.303 4.464 -12.031 1.00 92.81 87 ALA A CA 1
ATOM 666 C C . ALA A 1 87 ? -2.510 4.134 -11.130 1.00 92.81 87 ALA A C 1
ATOM 668 O O . ALA A 1 87 ? -3.047 5.012 -10.445 1.00 92.81 87 ALA A O 1
ATOM 669 N N . ALA A 1 88 ? -2.940 2.865 -11.085 1.00 92.12 88 ALA A N 1
ATOM 670 C CA . ALA A 1 88 ? -4.051 2.458 -10.222 1.00 92.12 88 ALA A CA 1
ATOM 671 C C . ALA A 1 88 ? -3.671 2.543 -8.739 1.00 92.12 88 ALA A C 1
ATOM 673 O O . ALA A 1 88 ? -4.475 2.995 -7.924 1.00 92.12 88 ALA A O 1
ATOM 674 N N . MET A 1 89 ? -2.440 2.159 -8.394 1.00 94.25 89 MET A N 1
ATOM 675 C CA . MET A 1 89 ? -1.910 2.275 -7.040 1.00 94.25 89 MET A CA 1
ATOM 676 C C . MET A 1 89 ? -1.800 3.742 -6.611 1.00 94.25 89 MET A C 1
ATOM 678 O O . MET A 1 89 ? -2.219 4.073 -5.502 1.00 94.25 89 MET A O 1
ATOM 682 N N . ALA A 1 90 ? -1.322 4.630 -7.491 1.00 93.56 90 ALA A N 1
ATOM 683 C CA . ALA A 1 90 ? -1.290 6.071 -7.234 1.00 93.56 90 ALA A CA 1
ATOM 684 C C . ALA A 1 90 ? -2.696 6.622 -6.944 1.00 93.56 90 ALA A C 1
ATOM 686 O O . ALA A 1 90 ? -2.933 7.207 -5.888 1.00 93.56 90 ALA A O 1
ATOM 687 N N . THR A 1 91 ? -3.656 6.324 -7.823 1.00 92.19 91 THR A N 1
ATOM 688 C CA . THR A 1 91 ? -5.060 6.741 -7.665 1.00 92.19 91 THR A CA 1
ATOM 689 C C . THR A 1 91 ? -5.661 6.239 -6.347 1.00 92.19 91 THR A C 1
ATOM 691 O O . THR A 1 91 ? -6.408 6.950 -5.675 1.00 92.19 91 THR A O 1
ATOM 694 N N . ALA A 1 92 ? -5.357 5.000 -5.956 1.00 89.69 92 ALA A N 1
ATOM 695 C CA . ALA A 1 92 ? -5.869 4.412 -4.722 1.00 89.69 92 ALA A CA 1
ATOM 696 C C . ALA A 1 92 ? -5.295 5.082 -3.468 1.00 89.69 92 ALA A C 1
ATOM 698 O O . ALA A 1 92 ? -6.028 5.318 -2.508 1.00 89.69 92 ALA A O 1
ATOM 699 N N . ILE A 1 93 ? -4.005 5.424 -3.488 1.00 90.50 93 ILE A N 1
ATOM 700 C CA . ILE A 1 93 ? -3.357 6.184 -2.416 1.00 90.50 93 ILE A CA 1
ATOM 701 C C . ILE A 1 93 ? -3.967 7.589 -2.310 1.00 90.50 93 ILE A C 1
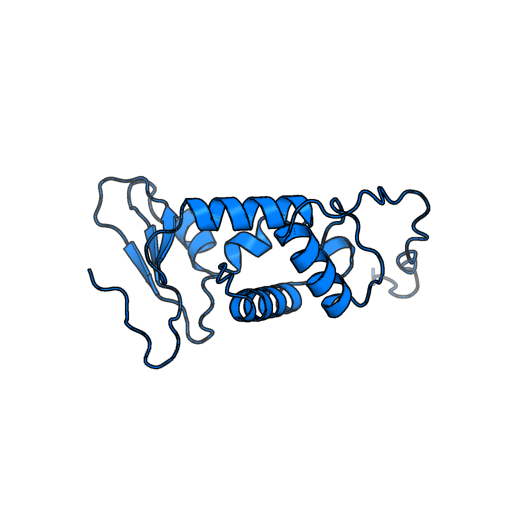ATOM 703 O O . ILE A 1 93 ? -4.242 8.036 -1.199 1.00 90.50 93 ILE A O 1
ATOM 707 N N . GLU A 1 94 ? -4.212 8.280 -3.428 1.00 89.38 94 GLU A N 1
ATOM 708 C CA . GLU A 1 94 ? -4.858 9.605 -3.426 1.00 89.38 94 GLU A CA 1
ATOM 709 C C . GLU A 1 94 ? -6.263 9.546 -2.833 1.00 89.38 94 GLU A C 1
ATOM 711 O O . GLU A 1 94 ? -6.551 10.252 -1.868 1.00 89.38 94 GLU A O 1
ATOM 716 N N . ARG A 1 95 ? -7.101 8.621 -3.314 1.00 86.00 95 ARG A N 1
ATOM 717 C CA . ARG A 1 95 ? -8.446 8.403 -2.760 1.00 86.00 95 ARG A CA 1
ATOM 718 C C . ARG A 1 95 ? -8.407 8.084 -1.275 1.00 86.00 95 ARG A C 1
ATOM 720 O O . ARG A 1 95 ? -9.235 8.583 -0.515 1.00 86.00 95 ARG A O 1
ATOM 727 N N . TRP A 1 96 ? -7.452 7.257 -0.852 1.00 83.00 96 TRP A N 1
ATOM 728 C CA . TRP A 1 96 ? -7.278 6.936 0.557 1.00 83.00 96 TRP A CA 1
ATOM 729 C C . TRP A 1 96 ? -6.940 8.189 1.368 1.00 83.00 96 TRP A C 1
ATOM 731 O O . TRP A 1 96 ? -7.560 8.392 2.408 1.00 83.00 96 TRP A O 1
ATOM 741 N N . ARG A 1 97 ? -6.043 9.060 0.879 1.00 80.56 97 ARG A N 1
ATOM 742 C CA . ARG A 1 97 ? -5.692 10.340 1.530 1.00 80.56 97 ARG A CA 1
ATOM 743 C C . ARG A 1 97 ? -6.882 11.297 1.639 1.00 80.56 97 ARG A C 1
ATOM 745 O O . ARG A 1 97 ? -7.007 11.987 2.642 1.00 80.56 97 ARG A O 1
ATOM 752 N N . GLU A 1 98 ? -7.744 11.340 0.628 1.00 76.44 98 GLU A N 1
ATOM 753 C CA . GLU A 1 98 ? -8.938 12.200 0.608 1.00 76.44 98 GLU A CA 1
ATOM 754 C C . GLU A 1 98 ? -10.037 11.708 1.559 1.00 76.44 98 GLU A C 1
ATOM 756 O O . GLU A 1 98 ? -10.784 12.507 2.120 1.00 76.44 98 GLU A O 1
ATOM 761 N N . THR A 1 99 ? -10.130 10.392 1.757 1.00 67.38 99 THR A N 1
ATOM 762 C CA . THR A 1 99 ? -11.166 9.748 2.582 1.00 67.38 99 THR A CA 1
ATOM 763 C C . THR A 1 99 ? -10.700 9.391 3.995 1.00 67.38 99 THR A C 1
ATOM 765 O O . THR A 1 99 ? -11.484 8.836 4.769 1.00 67.38 99 THR A O 1
ATOM 768 N N . SER A 1 100 ? -9.445 9.683 4.366 1.00 54.19 100 SER A N 1
ATOM 769 C CA . SER A 1 100 ? -8.890 9.177 5.625 1.00 54.19 100 SER A CA 1
ATOM 770 C C . SER A 1 100 ? -9.594 9.778 6.848 1.00 54.19 100 SER A C 1
ATOM 772 O O . SER A 1 100 ? -9.524 10.973 7.130 1.00 54.19 100 SER A O 1
ATOM 774 N N . THR A 1 101 ? -10.213 8.881 7.615 1.00 53.38 101 THR A N 1
ATOM 775 C CA . THR A 1 101 ? -10.505 8.999 9.054 1.00 53.38 101 THR A CA 1
ATOM 776 C C . THR A 1 101 ? -9.185 9.216 9.829 1.00 53.38 101 THR A C 1
ATOM 778 O O . THR A 1 101 ? -8.125 8.897 9.285 1.00 53.38 101 THR A O 1
ATOM 781 N N . PRO A 1 102 ? -9.195 9.777 11.060 1.00 56.72 102 PRO A N 1
ATOM 782 C CA . PRO A 1 102 ? -8.002 10.027 11.871 1.00 56.72 102 PRO A CA 1
ATOM 783 C C . PRO A 1 102 ? -6.932 8.920 11.824 1.00 56.72 102 PRO A C 1
ATOM 785 O O . PRO A 1 102 ? -7.268 7.733 11.749 1.00 56.72 102 PRO A O 1
ATOM 788 N N . PRO A 1 103 ? -5.640 9.301 11.895 1.00 59.91 103 PRO A N 1
ATOM 789 C CA . PRO A 1 103 ? -4.528 8.369 11.781 1.00 59.91 103 PRO A CA 1
ATOM 790 C C . PRO A 1 103 ? -4.689 7.183 12.736 1.00 59.91 103 PRO A C 1
ATOM 792 O O . PRO A 1 103 ? -4.912 7.363 13.931 1.00 59.91 103 PRO A O 1
ATOM 795 N N . GLY A 1 104 ? -4.555 5.973 12.192 1.00 70.38 104 GLY A N 1
ATOM 796 C CA . GLY A 1 104 ? -4.673 4.729 12.952 1.00 70.38 104 GLY A CA 1
ATOM 797 C C . GLY A 1 104 ? -6.017 4.011 12.826 1.00 70.38 104 GLY A C 1
ATOM 798 O O . GLY A 1 104 ? -6.164 2.968 13.452 1.00 70.38 104 GLY A O 1
ATOM 799 N N . VAL A 1 105 ? -6.972 4.506 12.026 1.00 78.69 105 VAL A N 1
ATOM 800 C CA . VAL A 1 105 ? -8.244 3.808 11.763 1.00 78.69 105 VAL A CA 1
ATOM 801 C C . VAL A 1 105 ? -8.389 3.445 10.281 1.00 78.69 105 VAL A C 1
ATOM 803 O O . VAL A 1 105 ? -8.302 4.301 9.403 1.00 78.69 105 VAL A O 1
ATOM 806 N N . VAL A 1 106 ? -8.657 2.171 9.996 1.00 80.56 106 VAL A N 1
ATOM 807 C CA . VAL A 1 106 ? -8.951 1.627 8.662 1.00 80.56 106 VAL A CA 1
ATOM 808 C C . VAL A 1 106 ? -10.447 1.346 8.564 1.00 80.56 106 VAL A C 1
ATOM 810 O O . VAL A 1 106 ? -10.975 0.517 9.301 1.00 80.56 106 VAL A O 1
ATOM 813 N N . ALA A 1 107 ? -11.150 1.991 7.635 1.00 84.81 107 ALA A N 1
ATOM 814 C CA . ALA A 1 107 ? -12.541 1.648 7.348 1.00 84.81 107 ALA A CA 1
ATOM 815 C C . ALA A 1 107 ? -12.598 0.317 6.578 1.00 84.81 107 ALA A C 1
ATOM 817 O O . ALA A 1 107 ? -12.212 0.253 5.413 1.00 84.81 107 ALA A O 1
ATOM 818 N N . VAL A 1 108 ? -13.055 -0.755 7.234 1.00 86.19 108 VAL A N 1
ATOM 819 C CA . VAL A 1 108 ? -13.210 -2.080 6.604 1.00 86.19 108 VAL A CA 1
ATOM 820 C C . VAL A 1 108 ? -14.599 -2.208 5.981 1.00 86.19 108 VAL A C 1
ATOM 822 O O . VAL A 1 108 ? -14.732 -2.652 4.844 1.00 86.19 108 VAL A O 1
ATOM 825 N N . ARG A 1 109 ? -15.631 -1.798 6.726 1.00 90.00 109 ARG A N 1
ATOM 826 C CA . ARG A 1 109 ? -17.014 -1.636 6.265 1.00 90.00 109 ARG A CA 1
ATOM 827 C C . ARG A 1 109 ? -17.692 -0.588 7.140 1.00 90.00 109 ARG A C 1
ATOM 829 O O . ARG A 1 109 ? -17.735 -0.760 8.351 1.00 90.00 109 ARG A O 1
ATOM 836 N N . MET A 1 110 ? -18.227 0.471 6.539 1.00 87.12 110 MET A N 1
ATOM 837 C CA . MET A 1 110 ? -18.922 1.522 7.298 1.00 87.12 110 MET A CA 1
ATOM 838 C C . MET A 1 110 ? -20.433 1.300 7.403 1.00 87.12 110 MET A C 1
ATOM 840 O O . MET A 1 110 ? -21.064 1.878 8.280 1.00 87.12 110 MET A O 1
ATOM 844 N N . ASP A 1 111 ? -21.002 0.458 6.541 1.00 86.69 111 ASP A N 1
ATOM 845 C CA . ASP A 1 111 ? -22.435 0.176 6.528 1.00 86.69 111 ASP A CA 1
ATOM 846 C C . ASP A 1 111 ? -22.861 -0.715 7.704 1.00 86.69 111 ASP A C 1
ATOM 848 O O . ASP A 1 111 ? -22.146 -1.646 8.092 1.00 86.69 111 ASP A O 1
ATOM 852 N N . GLY A 1 112 ? -24.050 -0.434 8.241 1.00 89.25 112 GLY A N 1
ATOM 853 C CA . GLY A 1 112 ? -24.670 -1.169 9.343 1.00 89.25 112 GLY A CA 1
ATOM 854 C C . GLY A 1 112 ? -25.199 -0.250 10.446 1.00 89.25 112 GLY A C 1
ATOM 855 O O . GLY A 1 112 ? -24.799 0.905 10.564 1.00 89.25 112 GLY A O 1
ATOM 856 N N . ASP A 1 113 ? -26.117 -0.768 11.254 1.00 92.88 113 ASP A N 1
ATOM 857 C CA . ASP A 1 113 ? -26.768 -0.059 12.365 1.00 92.88 113 ASP A CA 1
ATOM 858 C C . ASP A 1 113 ? -26.481 -0.701 13.734 1.00 92.88 113 ASP A C 1
ATOM 860 O O . ASP A 1 113 ? -26.814 -0.139 14.783 1.00 92.88 113 ASP A O 1
ATOM 864 N N . LYS A 1 114 ? -25.823 -1.867 13.752 1.00 93.62 114 LYS A N 1
ATOM 865 C CA . LYS A 1 114 ? -25.381 -2.519 14.986 1.00 93.62 114 LYS A CA 1
ATOM 866 C C . LYS A 1 114 ? -24.149 -1.845 15.580 1.00 93.62 114 LYS A C 1
ATOM 868 O O . LYS A 1 114 ? -23.485 -1.009 14.971 1.00 93.62 114 LYS A O 1
ATOM 873 N N . ARG A 1 115 ? -23.812 -2.260 16.807 1.00 93.94 115 ARG A N 1
ATOM 874 C CA . ARG A 1 115 ? -22.576 -1.830 17.469 1.00 93.94 115 ARG A CA 1
ATOM 875 C C . ARG A 1 115 ? -21.362 -2.164 16.586 1.00 93.94 115 ARG A C 1
ATOM 877 O O . ARG A 1 115 ? -21.231 -3.327 16.199 1.00 93.94 115 ARG A O 1
ATOM 884 N N . PRO A 1 116 ? -20.482 -1.188 16.308 1.00 92.25 116 PRO A N 1
ATOM 885 C CA . PRO A 1 116 ? -19.321 -1.397 15.459 1.00 92.25 116 PRO A CA 1
ATOM 886 C C . PRO A 1 116 ? -18.310 -2.346 16.108 1.00 92.25 116 PRO A C 1
ATOM 888 O O . PRO A 1 116 ? -18.101 -2.321 17.324 1.00 92.25 116 PRO A O 1
ATOM 891 N N . LEU A 1 117 ? -17.667 -3.166 15.280 1.00 93.31 117 LEU A N 1
ATOM 892 C CA . LEU A 1 117 ? -16.563 -4.032 15.677 1.00 93.31 117 LEU A CA 1
ATOM 893 C C . LEU A 1 117 ? -15.226 -3.378 15.324 1.00 93.31 117 LEU A C 1
ATOM 895 O O . LEU A 1 117 ? -15.020 -2.956 14.187 1.00 93.31 117 LEU A O 1
ATOM 899 N N . PHE A 1 118 ? -14.301 -3.371 16.283 1.00 91.75 118 PHE A N 1
ATOM 900 C CA . PHE A 1 118 ? -12.936 -2.891 16.090 1.00 91.75 118 PHE A CA 1
ATOM 901 C C . PHE A 1 118 ? -11.957 -4.067 16.036 1.00 91.75 118 PHE A C 1
ATOM 903 O O . PHE A 1 118 ? -11.881 -4.867 16.969 1.00 91.75 118 PHE A O 1
ATOM 910 N N . LEU A 1 119 ? -11.214 -4.178 14.937 1.00 90.56 119 LEU A N 1
ATOM 911 C CA . LEU A 1 119 ? -10.132 -5.141 14.746 1.00 90.56 119 LEU A CA 1
ATOM 912 C C . LEU A 1 119 ? -8.812 -4.460 15.100 1.00 90.56 119 LEU A C 1
ATOM 914 O O . LEU A 1 119 ? -8.555 -3.371 14.613 1.00 90.56 119 LEU A O 1
ATOM 918 N N . VAL A 1 120 ? -7.979 -5.072 15.936 1.00 88.19 120 VAL A N 1
ATOM 919 C CA . VAL A 1 120 ? -6.709 -4.473 16.380 1.00 88.19 120 VAL A CA 1
ATOM 920 C C . VAL A 1 120 ? -5.553 -5.193 15.712 1.00 88.19 120 VAL A C 1
ATOM 922 O O . VAL A 1 120 ? -5.521 -6.416 15.755 1.00 88.19 120 VAL A O 1
ATOM 925 N N . HIS A 1 121 ? -4.612 -4.451 15.126 1.00 82.31 121 HIS A N 1
ATOM 926 C CA . HIS A 1 121 ? -3.441 -5.020 14.460 1.00 82.31 121 HIS A CA 1
ATOM 927 C C . HIS A 1 121 ? -2.783 -6.139 15.289 1.00 82.31 121 HIS A C 1
ATOM 929 O O . HIS A 1 121 ? -2.725 -6.087 16.522 1.00 82.31 121 HIS A O 1
ATOM 935 N N . ASP A 1 122 ? -2.254 -7.157 14.614 1.00 79.62 122 ASP A N 1
ATOM 936 C CA . ASP A 1 122 ? -1.548 -8.235 15.303 1.00 79.62 122 ASP A CA 1
ATOM 937 C C . ASP A 1 122 ? -0.120 -7.806 15.707 1.00 79.62 122 ASP A C 1
ATOM 939 O O . ASP A 1 122 ? 0.284 -6.643 15.574 1.00 79.62 122 ASP A O 1
ATOM 943 N N . PHE A 1 123 ? 0.675 -8.758 16.205 1.00 72.56 123 PHE A N 1
ATOM 944 C CA . PHE A 1 123 ? 2.060 -8.508 16.620 1.00 72.56 123 PHE A CA 1
ATOM 945 C C . PHE A 1 123 ? 2.977 -8.041 15.475 1.00 72.56 123 PHE A C 1
ATOM 947 O O . PHE A 1 123 ? 4.041 -7.486 15.745 1.00 72.56 123 PHE A O 1
ATOM 954 N N . SER A 1 124 ? 2.599 -8.260 14.210 1.00 72.19 124 SER A N 1
ATOM 955 C CA . SER A 1 124 ? 3.347 -7.763 13.051 1.00 72.19 124 SER A CA 1
ATOM 956 C C . SER A 1 124 ? 3.102 -6.276 12.790 1.00 72.19 124 SER A C 1
ATOM 958 O O . SER A 1 124 ? 3.855 -5.648 12.045 1.00 72.19 124 SER A O 1
ATOM 960 N N . GLY A 1 125 ? 2.059 -5.707 13.403 1.00 71.19 125 GLY A N 1
ATOM 961 C CA . GLY A 1 125 ? 1.616 -4.339 13.161 1.00 71.19 125 GLY A CA 1
ATOM 962 C C . GLY A 1 125 ? 0.980 -4.138 11.786 1.00 71.19 125 GLY A C 1
ATOM 963 O O . GLY A 1 125 ? 0.826 -2.997 11.354 1.00 71.19 125 GLY A O 1
ATOM 964 N N . LEU A 1 126 ? 0.652 -5.230 11.089 1.00 73.94 126 LEU A N 1
ATOM 965 C CA . LEU A 1 126 ? -0.015 -5.208 9.796 1.00 73.94 126 LEU A CA 1
ATOM 966 C C . LEU A 1 126 ? -1.520 -5.438 9.950 1.00 73.94 126 LEU A C 1
ATOM 968 O O . LEU A 1 126 ? -1.985 -6.236 10.760 1.00 73.94 126 LEU A O 1
ATOM 972 N N . ASP A 1 127 ? -2.264 -4.809 9.049 1.00 81.75 127 ASP A N 1
ATOM 973 C CA . ASP A 1 127 ? -3.731 -4.783 9.047 1.00 81.75 127 ASP A CA 1
ATOM 974 C C . ASP A 1 127 ? -4.330 -5.770 8.028 1.00 81.75 127 ASP A C 1
ATOM 976 O O . ASP A 1 127 ? -5.491 -5.677 7.624 1.00 81.75 127 ASP A O 1
ATOM 980 N N . LEU A 1 128 ? -3.508 -6.712 7.555 1.00 77.50 128 LEU A N 1
ATOM 981 C CA . LEU A 1 128 ? -3.797 -7.569 6.402 1.00 77.50 128 LEU A CA 1
ATOM 982 C C . LEU A 1 128 ? -5.045 -8.433 6.576 1.00 77.50 128 LEU A C 1
ATOM 984 O O . LEU A 1 128 ? -5.729 -8.734 5.599 1.00 77.50 128 LEU A O 1
ATOM 988 N N . TYR A 1 129 ? -5.345 -8.839 7.807 1.00 84.56 129 TYR A N 1
ATOM 989 C CA . TYR A 1 129 ? -6.474 -9.719 8.080 1.00 84.56 129 TYR A CA 1
ATOM 990 C C . TYR A 1 129 ? -7.804 -8.963 8.209 1.00 84.56 129 TYR A C 1
ATOM 992 O O . TYR A 1 129 ? -8.861 -9.596 8.192 1.00 84.56 129 TYR A O 1
ATOM 1000 N N . PHE A 1 130 ? -7.784 -7.629 8.316 1.00 89.56 130 PHE A N 1
ATOM 1001 C CA . PHE A 1 130 ? -8.990 -6.847 8.576 1.00 89.56 130 PHE A CA 1
ATOM 1002 C C . PHE A 1 130 ? -10.034 -7.016 7.471 1.00 89.56 130 PHE A C 1
ATOM 1004 O O . PHE A 1 130 ? -11.187 -7.327 7.752 1.00 89.56 130 PHE A O 1
ATOM 1011 N N . SER A 1 131 ? -9.618 -6.864 6.211 1.00 85.25 131 SER A N 1
ATOM 1012 C CA . SER A 1 131 ? -10.502 -7.006 5.049 1.00 85.25 131 SER A CA 1
ATOM 1013 C C . SER A 1 131 ? -11.071 -8.426 4.882 1.00 85.25 131 SER A C 1
ATOM 1015 O O . SER A 1 131 ? -12.299 -8.555 4.855 1.00 85.25 131 SER A O 1
ATOM 1017 N N . PRO A 1 132 ? -10.258 -9.504 4.842 1.00 87.06 132 PRO A N 1
ATOM 1018 C CA . PRO A 1 132 ? -10.793 -10.857 4.687 1.00 87.06 132 PRO A CA 1
ATOM 1019 C C . PRO A 1 132 ? -11.667 -11.286 5.872 1.00 87.06 132 PRO A C 1
ATOM 1021 O O . PRO A 1 132 ? -12.673 -11.962 5.665 1.00 87.06 132 PRO A O 1
ATOM 1024 N N . LEU A 1 133 ? -11.358 -10.864 7.103 1.00 87.56 133 LEU A N 1
ATOM 1025 C CA . LEU A 1 133 ? -12.235 -11.127 8.248 1.00 87.56 133 LEU A CA 1
ATOM 1026 C C . LEU A 1 133 ? -13.541 -10.324 8.158 1.00 87.56 133 LEU A C 1
ATOM 1028 O O . LEU A 1 133 ? -14.615 -10.874 8.397 1.00 87.56 133 LEU A O 1
ATOM 1032 N N . GLY A 1 134 ? -13.463 -9.052 7.757 1.00 88.50 134 GLY A N 1
ATOM 1033 C CA . GLY A 1 134 ? -14.612 -8.167 7.546 1.00 88.50 134 GLY A CA 1
ATOM 1034 C C . GLY A 1 134 ? -15.674 -8.772 6.631 1.00 88.50 134 GLY A C 1
ATOM 1035 O O . GLY A 1 134 ? -16.866 -8.682 6.923 1.00 88.50 134 GLY A O 1
ATOM 1036 N N . GLN A 1 135 ? -15.254 -9.459 5.568 1.00 88.25 135 GLN A N 1
ATOM 1037 C CA . GLN A 1 135 ? -16.154 -10.135 4.622 1.00 88.25 135 GLN A CA 1
ATOM 1038 C C . GLN A 1 135 ? -16.986 -11.263 5.253 1.00 88.25 135 GLN A C 1
ATOM 1040 O O . GLN A 1 135 ? -18.059 -11.577 4.746 1.00 88.25 135 GLN A O 1
ATOM 1045 N N . HIS A 1 136 ? -16.524 -11.849 6.360 1.00 93.25 136 HIS A N 1
ATOM 1046 C CA . HIS A 1 136 ? -17.200 -12.950 7.054 1.00 93.25 136 HIS A CA 1
ATOM 1047 C C . HIS A 1 136 ? -18.007 -12.490 8.279 1.00 93.25 136 HIS A C 1
ATOM 1049 O O . HIS A 1 136 ? -18.703 -13.291 8.902 1.00 93.25 136 HIS A O 1
ATOM 1055 N N . ILE A 1 137 ? -17.930 -11.206 8.634 1.00 93.62 137 ILE A N 1
ATOM 1056 C CA . ILE A 1 137 ? -18.742 -10.602 9.694 1.00 93.62 137 ILE A CA 1
ATOM 1057 C C . ILE A 1 137 ? -20.096 -10.190 9.108 1.00 93.62 137 ILE A C 1
ATOM 1059 O O . ILE A 1 137 ? -20.148 -9.672 7.992 1.00 93.62 137 ILE A O 1
ATOM 1063 N N . ALA A 1 138 ? -21.174 -10.369 9.880 1.00 93.88 138 ALA A N 1
ATOM 1064 C CA . ALA A 1 138 ? -22.537 -10.000 9.494 1.00 93.88 138 ALA A CA 1
ATOM 1065 C C . ALA A 1 138 ? -22.622 -8.582 8.891 1.00 93.88 138 ALA A C 1
ATOM 1067 O O . ALA A 1 138 ? -22.020 -7.640 9.407 1.00 93.88 138 ALA A O 1
ATOM 1068 N N . ALA A 1 139 ? -23.362 -8.444 7.787 1.00 91.56 139 ALA A N 1
ATOM 1069 C CA . ALA A 1 139 ? -23.371 -7.235 6.958 1.00 91.56 139 ALA A CA 1
ATOM 1070 C C . ALA A 1 139 ? -23.948 -5.990 7.655 1.00 91.56 139 ALA A C 1
ATOM 1072 O O . ALA A 1 139 ? -23.639 -4.878 7.249 1.00 91.56 139 ALA A O 1
ATOM 1073 N N . ASP A 1 140 ? -24.752 -6.175 8.703 1.00 94.88 140 ASP A N 1
ATOM 1074 C CA . ASP A 1 140 ? -25.341 -5.108 9.518 1.00 94.88 140 ASP A CA 1
ATOM 1075 C C . ASP A 1 140 ? -24.427 -4.628 10.660 1.00 94.88 140 ASP A C 1
ATOM 1077 O O . ASP A 1 140 ? -24.796 -3.735 11.423 1.00 94.88 140 ASP A O 1
ATOM 1081 N N . VAL A 1 141 ? -23.229 -5.209 10.778 1.00 95.19 141 VAL A N 1
ATOM 1082 C CA . VAL A 1 141 ? -22.184 -4.791 11.715 1.00 95.19 141 VAL A CA 1
ATOM 1083 C C . VAL A 1 141 ? -21.149 -3.947 10.963 1.00 95.19 141 VAL A C 1
ATOM 1085 O O . VAL A 1 141 ? -20.441 -4.498 10.103 1.00 95.19 141 VAL A O 1
ATOM 1088 N N . PRO A 1 142 ? -21.004 -2.652 11.306 1.00 94.38 142 PRO A N 1
ATOM 1089 C CA . PRO A 1 142 ? -19.883 -1.838 10.850 1.00 94.38 142 PRO A CA 1
ATOM 1090 C C . PRO A 1 142 ? -18.564 -2.387 11.409 1.00 94.38 142 PRO A C 1
ATOM 1092 O O . PRO A 1 142 ? -18.495 -2.811 12.566 1.00 94.38 142 PRO A O 1
ATOM 1095 N N . VAL A 1 143 ? -17.506 -2.383 10.601 1.00 93.69 143 VAL A N 1
ATOM 1096 C CA . VAL A 1 143 ? -16.189 -2.927 10.956 1.00 93.69 143 VAL A CA 1
ATOM 1097 C C . VAL A 1 143 ? -15.108 -1.887 10.689 1.00 93.69 143 VAL A C 1
ATOM 1099 O O . VAL A 1 143 ? -14.945 -1.395 9.568 1.00 93.69 143 VAL A O 1
ATOM 1102 N N . TYR A 1 144 ? -14.318 -1.615 11.720 1.00 90.25 144 TYR A N 1
ATOM 1103 C CA . TYR A 1 144 ? -13.177 -0.713 11.673 1.00 90.25 144 TYR A CA 1
ATOM 1104 C C . TYR A 1 144 ? -11.923 -1.455 12.123 1.00 90.25 144 TYR A C 1
ATOM 1106 O O . TYR A 1 144 ? -11.960 -2.279 13.030 1.00 90.25 144 TYR A O 1
ATOM 1114 N N . GLY A 1 145 ? -10.805 -1.178 11.474 1.00 87.88 145 GLY A N 1
ATOM 1115 C CA . GLY A 1 145 ? -9.486 -1.637 11.871 1.00 87.88 145 GLY A CA 1
ATOM 1116 C C . GLY A 1 145 ? -8.745 -0.550 12.635 1.00 87.88 145 GLY A C 1
ATOM 1117 O O . GLY A 1 145 ? -8.858 0.619 12.285 1.00 87.88 145 GLY A O 1
ATOM 1118 N N . LEU A 1 146 ? -7.976 -0.925 13.646 1.00 86.50 146 LEU A N 1
ATOM 1119 C CA . LEU A 1 146 ? -7.065 -0.066 14.385 1.00 86.50 146 LEU A CA 1
ATOM 1120 C C . LEU A 1 146 ? -5.636 -0.469 14.023 1.00 86.50 146 LEU A C 1
ATOM 1122 O O . LEU A 1 146 ? -5.150 -1.521 14.454 1.00 86.50 146 LEU A O 1
ATOM 1126 N N . SER A 1 147 ? -4.996 0.357 13.198 1.00 79.62 147 SER A N 1
ATOM 1127 C CA . SER A 1 147 ? -3.627 0.146 12.731 1.00 79.62 147 SER A CA 1
ATOM 1128 C C . SER A 1 147 ? -2.616 0.356 13.847 1.00 79.62 147 SER A C 1
ATOM 1130 O O . SER A 1 147 ? -2.818 1.172 14.749 1.00 79.62 147 SER A O 1
ATOM 1132 N N . ALA A 1 148 ? -1.467 -0.308 13.734 1.00 75.62 148 ALA A N 1
ATOM 1133 C CA . ALA A 1 148 ? -0.354 -0.062 14.639 1.00 75.62 148 ALA A CA 1
ATOM 1134 C C . ALA A 1 148 ? 0.123 1.391 14.564 1.00 75.62 148 ALA A C 1
ATOM 1136 O O . ALA A 1 148 ? 0.550 1.888 13.515 1.00 75.62 148 ALA A O 1
ATOM 1137 N N . VAL A 1 149 ? 0.118 2.056 15.716 1.00 73.50 149 VAL A N 1
ATOM 1138 C CA . VAL A 1 149 ? 0.783 3.345 15.900 1.00 73.50 149 VAL A CA 1
ATOM 1139 C C . VAL A 1 149 ? 2.223 3.125 16.367 1.00 73.50 149 VAL A C 1
ATOM 1141 O O . VAL A 1 149 ? 2.551 2.108 16.978 1.00 73.50 149 VAL A O 1
ATOM 1144 N N . ALA A 1 150 ? 3.115 4.067 16.050 1.00 66.25 150 ALA A N 1
ATOM 1145 C CA . ALA A 1 150 ? 4.496 3.998 16.524 1.00 66.25 150 ALA A CA 1
ATOM 1146 C C . ALA A 1 150 ? 4.541 3.996 18.061 1.00 66.25 150 ALA A C 1
ATOM 1148 O O . ALA A 1 150 ? 3.679 4.584 18.716 1.00 66.25 150 ALA A O 1
ATOM 1149 N N . LEU A 1 151 ? 5.560 3.363 18.644 1.00 60.66 151 LEU A N 1
ATOM 1150 C CA . LEU A 1 151 ? 5.730 3.344 20.094 1.00 60.66 151 LEU A CA 1
ATOM 1151 C C . LEU A 1 151 ? 5.816 4.790 20.625 1.00 60.66 151 LEU A C 1
ATOM 1153 O O . LEU A 1 151 ? 6.678 5.553 20.196 1.00 60.66 151 LEU A O 1
ATOM 1157 N N . GLY A 1 152 ? 4.907 5.169 21.528 1.00 65.31 152 GLY A N 1
ATOM 1158 C CA . GLY A 1 152 ? 4.815 6.528 22.081 1.00 65.31 152 GLY A CA 1
ATOM 1159 C C . GLY A 1 152 ? 3.950 7.516 21.284 1.00 65.31 152 GLY A C 1
ATOM 1160 O O . GLY A 1 152 ? 3.780 8.649 21.726 1.00 65.31 152 GLY A O 1
ATOM 1161 N N . ALA A 1 153 ? 3.377 7.113 20.147 1.00 65.69 153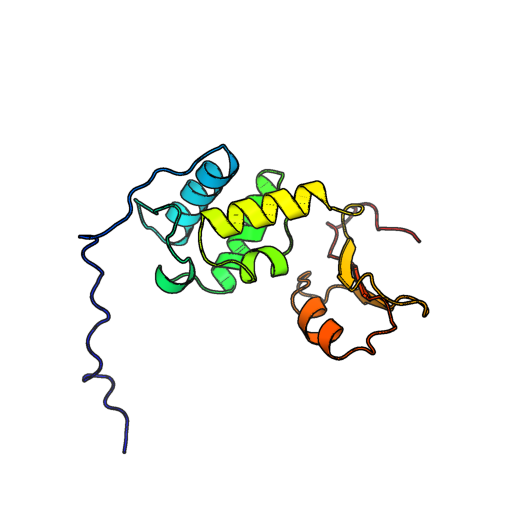 ALA A N 1
ATOM 1162 C CA . ALA A 1 153 ? 2.396 7.925 19.433 1.00 65.69 153 ALA A CA 1
ATOM 1163 C C . ALA A 1 153 ? 1.021 7.892 20.136 1.00 65.69 153 ALA A C 1
ATOM 1165 O O . ALA A 1 153 ? 0.674 6.881 20.758 1.00 65.69 153 ALA A O 1
ATOM 1166 N N . PRO A 1 154 ? 0.224 8.975 20.039 1.00 64.75 154 PRO A N 1
ATOM 1167 C CA . PRO A 1 154 ? -1.121 9.008 20.598 1.00 64.75 154 PRO A CA 1
ATOM 1168 C C . PRO A 1 154 ? -1.990 7.912 19.975 1.00 64.75 154 PRO A C 1
ATOM 1170 O O . PRO A 1 154 ? -2.037 7.750 18.756 1.00 64.75 154 PRO A O 1
ATOM 1173 N N . GLN A 1 155 ? -2.666 7.157 20.836 1.00 63.34 155 GLN A N 1
ATOM 1174 C CA . GLN A 1 155 ? -3.615 6.127 20.431 1.00 63.34 155 GLN A CA 1
ATOM 1175 C C . GLN A 1 155 ? -4.960 6.774 20.062 1.00 63.34 155 GLN A C 1
ATOM 1177 O O . GLN A 1 155 ? -5.369 7.747 20.716 1.00 63.34 155 GLN A O 1
ATOM 1182 N N . PRO A 1 156 ? -5.663 6.249 19.044 1.00 64.31 156 PRO A N 1
ATOM 1183 C CA . PRO A 1 156 ? -7.032 6.660 18.774 1.00 64.31 156 PRO A CA 1
ATOM 1184 C C . PRO A 1 156 ? -7.899 6.367 20.008 1.00 64.31 156 PRO A C 1
ATOM 1186 O O . PRO A 1 156 ? -7.843 5.281 20.583 1.00 64.31 156 PRO A O 1
ATOM 1189 N N . HIS A 1 157 ? -8.662 7.366 20.439 1.00 60.62 157 HIS A N 1
ATOM 1190 C CA . HIS A 1 157 ? -9.590 7.290 21.565 1.00 60.62 157 HIS A CA 1
ATOM 1191 C C . HIS A 1 157 ? -11.023 7.371 21.035 1.00 60.62 157 HIS A C 1
ATOM 1193 O O . HIS A 1 157 ? -11.286 8.099 20.077 1.00 60.62 157 HIS A O 1
ATOM 1199 N N . THR A 1 158 ? -11.912 6.576 21.634 1.00 50.56 158 THR A N 1
ATOM 1200 C CA . THR A 1 158 ? -13.357 6.544 21.354 1.00 50.56 158 THR A CA 1
ATOM 1201 C C . THR A 1 158 ? -14.084 7.726 21.962 1.00 50.56 158 THR A C 1
ATOM 1203 O O . THR A 1 158 ? -13.754 8.041 23.129 1.00 50.56 158 THR A O 1
#

pLDDT: mean 80.39, std 15.12, range [39.56, 95.19]

Radius of gyration: 18.8 Å; chains: 1; bounding box: 42×52×50 Å

Secondary structure (DSSP, 8-state):
----TTSSPPPP----TT---PPP-HHHHHHHHHHHHHHHT-S---TT-BTTTTT--HHHHHHHHHHHHHTT----HHHHHT--BHHHHHHHHHHHHHH--STTEEEEE---SSPPEEEE--TT---TTHHHHHTTS-TTS-EEEEPPPPTTSPPP--